Protein AF-A0A1G8VSH2-F1 (afdb_monomer_lite)

pLDDT: mean 84.66, std 17.29, range [39.88, 96.69]

Organism: NCBI:txid407036

Foldseek 3Di:
DDPPPPPPPPDQPDDAQAWWAQQVPRDTFGFHDWDQDVVVRWIWTATPVHNVDIDTSVRIGHD

Structure (mmCIF, N/CA/C/O backbone):
data_AF-A0A1G8VSH2-F1
#
_entry.id   AF-A0A1G8VSH2-F1
#
loop_
_atom_site.group_PDB
_atom_site.id
_atom_site.type_symbol
_atom_site.label_atom_id
_atom_site.label_alt_id
_atom_site.label_comp_id
_atom_site.label_asym_id
_atom_site.label_entity_id
_atom_site.label_seq_id
_atom_site.pdbx_PDB_ins_code
_atom_site.Cartn_x
_atom_site.Cartn_y
_atom_site.Cartn_z
_atom_site.occupancy
_atom_site.B_iso_or_equiv
_atom_site.auth_seq_id
_atom_site.auth_comp_id
_atom_site.auth_asym_id
_atom_site.auth_atom_id
_atom_site.pdbx_PDB_model_num
ATOM 1 N N . MET A 1 1 ? 36.554 -8.261 -9.116 1.00 40.25 1 MET A N 1
ATOM 2 C CA . MET A 1 1 ? 35.675 -7.178 -8.626 1.00 40.25 1 MET A CA 1
ATOM 3 C C . MET A 1 1 ? 34.264 -7.444 -9.134 1.00 40.25 1 MET A C 1
ATOM 5 O O . MET A 1 1 ? 34.017 -7.253 -10.314 1.00 40.25 1 MET A O 1
ATOM 9 N N . LYS A 1 2 ? 33.364 -7.979 -8.303 1.00 40.88 2 LYS A N 1
ATOM 10 C CA . LYS A 1 2 ? 31.938 -8.084 -8.648 1.00 40.88 2 LYS A CA 1
ATOM 11 C C . LYS A 1 2 ? 31.225 -7.021 -7.827 1.00 40.88 2 LYS A C 1
ATOM 13 O O . LYS A 1 2 ? 30.912 -7.253 -6.668 1.00 40.88 2 LYS A O 1
ATOM 18 N N . GLY A 1 3 ? 31.085 -5.827 -8.400 1.00 39.88 3 GLY A N 1
ATOM 19 C CA . GLY A 1 3 ? 30.216 -4.804 -7.837 1.00 39.88 3 GLY A CA 1
ATOM 20 C C . GLY A 1 3 ? 28.796 -5.337 -7.914 1.00 39.88 3 GLY A C 1
ATOM 21 O O . GLY A 1 3 ? 28.205 -5.376 -8.990 1.00 39.88 3 GLY A O 1
ATOM 22 N N . SER A 1 4 ? 28.282 -5.833 -6.796 1.00 49.25 4 SER A N 1
ATOM 23 C CA . SER A 1 4 ? 26.865 -6.102 -6.622 1.00 49.25 4 SER A CA 1
ATOM 24 C C . SER A 1 4 ? 26.144 -4.771 -6.775 1.00 49.25 4 SER A C 1
ATOM 26 O O . SER A 1 4 ? 26.107 -3.963 -5.849 1.00 49.25 4 SER A O 1
ATOM 28 N N . VAL A 1 5 ? 25.630 -4.517 -7.978 1.00 48.56 5 VAL A N 1
ATOM 29 C CA . VAL A 1 5 ? 24.666 -3.451 -8.219 1.00 48.56 5 VAL A CA 1
ATOM 30 C C . VAL A 1 5 ? 23.492 -3.761 -7.299 1.00 48.56 5 VAL A C 1
ATOM 32 O O . VAL A 1 5 ? 22.739 -4.702 -7.545 1.00 48.56 5 VAL A O 1
ATOM 35 N N . GLN A 1 6 ? 23.371 -3.017 -6.199 1.00 49.38 6 GLN A N 1
ATOM 36 C CA . GLN A 1 6 ? 22.138 -2.950 -5.430 1.00 49.38 6 GLN A CA 1
ATOM 37 C C . GLN A 1 6 ? 21.105 -2.332 -6.371 1.00 49.38 6 GLN A C 1
ATOM 39 O O . GLN A 1 6 ? 20.939 -1.115 -6.448 1.00 49.38 6 GLN A O 1
ATOM 44 N N . LEU A 1 7 ? 20.443 -3.189 -7.149 1.00 47.94 7 LEU A N 1
ATOM 45 C CA . LEU A 1 7 ? 19.133 -2.899 -7.692 1.00 47.94 7 LEU A CA 1
ATOM 46 C C . LEU A 1 7 ? 18.307 -2.516 -6.469 1.00 47.94 7 LEU A C 1
ATOM 48 O O . LEU A 1 7 ? 17.922 -3.382 -5.685 1.00 47.94 7 LEU A O 1
ATOM 52 N N . LYS A 1 8 ? 18.091 -1.213 -6.261 1.00 43.12 8 LYS A N 1
ATOM 53 C CA . LYS A 1 8 ? 16.957 -0.728 -5.480 1.00 43.12 8 LYS A CA 1
ATOM 54 C C . LYS A 1 8 ? 15.743 -1.319 -6.183 1.00 43.12 8 LYS A C 1
ATOM 56 O O . LYS A 1 8 ? 15.206 -0.717 -7.109 1.00 43.12 8 LYS A O 1
ATOM 61 N N . HIS A 1 9 ? 15.377 -2.547 -5.820 1.00 49.84 9 HIS A N 1
ATOM 62 C CA . HIS A 1 9 ? 14.060 -3.065 -6.102 1.00 49.84 9 HIS A CA 1
ATOM 63 C C . HIS A 1 9 ? 13.142 -1.995 -5.530 1.00 49.84 9 HIS A C 1
ATOM 65 O O . HIS A 1 9 ? 13.156 -1.752 -4.322 1.00 4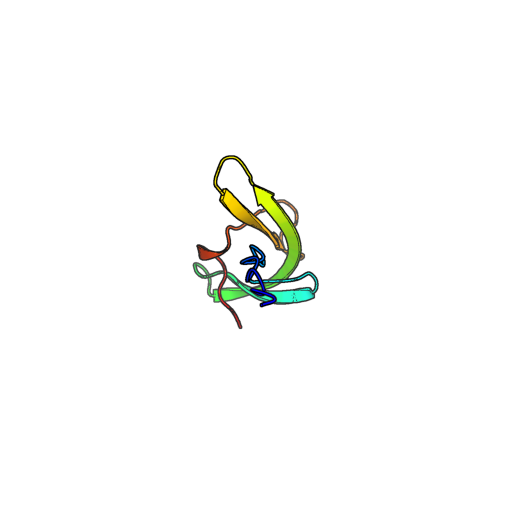9.84 9 HIS A O 1
ATOM 71 N N . LEU A 1 10 ? 12.441 -1.289 -6.414 1.00 54.34 10 LEU A N 1
ATOM 72 C CA . LEU A 1 10 ? 11.258 -0.527 -6.059 1.00 54.34 10 LEU A CA 1
ATOM 73 C C . LEU A 1 10 ? 10.332 -1.568 -5.429 1.00 54.34 10 LEU A C 1
ATOM 75 O O . LEU A 1 10 ? 9.622 -2.273 -6.132 1.00 54.34 10 LEU A O 1
ATOM 79 N N . THR A 1 11 ? 10.475 -1.787 -4.133 1.00 70.81 11 THR A N 1
ATOM 80 C CA . THR A 1 11 ? 9.710 -2.764 -3.379 1.00 70.81 11 THR A CA 1
ATOM 81 C C . THR A 1 11 ? 8.507 -1.990 -2.888 1.00 70.81 11 THR A C 1
ATOM 83 O O . THR A 1 11 ? 8.651 -0.964 -2.231 1.00 70.81 11 THR A O 1
ATOM 86 N N . ASN A 1 12 ? 7.328 -2.422 -3.315 1.00 80.81 12 ASN A N 1
ATOM 87 C CA . ASN A 1 12 ? 6.070 -2.031 -2.697 1.00 80.8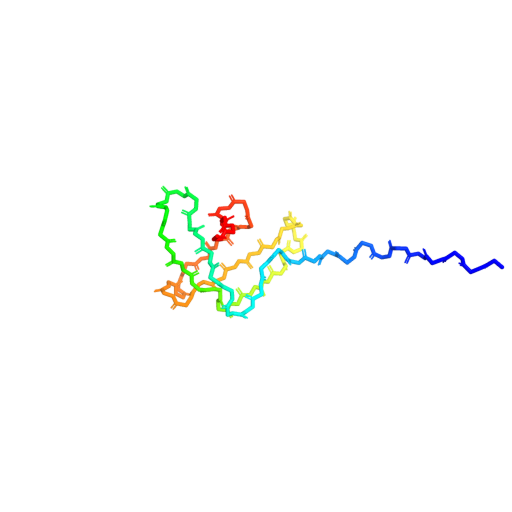1 12 ASN A CA 1
ATOM 88 C C . ASN A 1 12 ? 6.176 -2.274 -1.179 1.00 80.81 12 ASN A C 1
ATOM 90 O O . ASN A 1 12 ? 6.684 -3.319 -0.768 1.00 80.81 12 ASN A O 1
ATOM 94 N N . GLN A 1 13 ? 5.736 -1.322 -0.350 1.00 86.62 13 GLN A N 1
ATOM 95 C CA . GLN A 1 13 ? 5.788 -1.477 1.113 1.00 86.62 13 GLN A CA 1
ATOM 96 C C . GLN A 1 13 ? 4.869 -2.582 1.641 1.00 86.62 13 GLN A C 1
ATOM 98 O O . GLN A 1 13 ? 5.155 -3.144 2.698 1.00 86.62 13 GLN A O 1
ATOM 103 N N . PHE A 1 14 ? 3.796 -2.897 0.912 1.00 90.94 14 PHE A N 1
ATOM 104 C CA . PHE A 1 14 ? 2.775 -3.843 1.354 1.00 90.94 14 PHE A CA 1
ATOM 105 C C . PHE A 1 14 ? 2.491 -4.905 0.295 1.00 90.94 14 PHE A C 1
ATOM 107 O O . PHE A 1 14 ? 2.500 -4.630 -0.904 1.00 90.94 14 PHE A O 1
ATOM 114 N N . SER A 1 15 ? 2.232 -6.130 0.726 1.00 91.50 15 SER A N 1
ATOM 115 C CA . SER A 1 15 ? 1.955 -7.290 -0.120 1.00 91.50 15 SER A CA 1
ATOM 116 C C . SER A 1 15 ? 0.520 -7.779 0.052 1.00 91.50 15 SER A C 1
ATOM 118 O O . SER A 1 15 ? -0.174 -7.399 0.985 1.00 91.50 15 SER A O 1
ATOM 120 N N . HIS A 1 16 ? 0.054 -8.621 -0.873 1.00 93.56 16 HIS A N 1
ATOM 121 C CA . HIS A 1 16 ? -1.260 -9.256 -0.760 1.00 93.56 16 HIS A CA 1
ATOM 122 C C . HIS A 1 16 ? -1.396 -10.007 0.573 1.00 93.56 16 HIS A C 1
ATOM 124 O O . HIS A 1 16 ? -0.535 -10.822 0.900 1.00 93.56 16 HIS A O 1
ATOM 130 N N . GLY A 1 17 ? -2.488 -9.757 1.295 1.00 93.75 17 GLY A N 1
ATOM 131 C CA . GLY A 1 17 ? -2.776 -10.343 2.604 1.00 93.75 17 GLY A CA 1
ATOM 132 C C . GLY A 1 17 ? -2.248 -9.543 3.798 1.00 93.75 17 GLY A C 1
ATOM 133 O O . GLY A 1 17 ? -2.608 -9.873 4.925 1.00 93.75 17 GLY A O 1
ATOM 134 N N . ASP A 1 18 ? -1.446 -8.494 3.584 1.00 94.38 18 ASP A N 1
ATOM 135 C CA . ASP A 1 18 ? -0.987 -7.635 4.680 1.00 94.38 18 ASP A CA 1
ATOM 136 C C . ASP A 1 18 ? -2.152 -6.826 5.261 1.00 94.38 18 ASP A C 1
ATOM 138 O O . ASP A 1 18 ? -2.948 -6.249 4.517 1.00 94.38 18 ASP A O 1
ATOM 142 N N . VAL A 1 19 ? -2.217 -6.741 6.591 1.00 95.38 19 VAL A N 1
ATOM 143 C CA . VAL A 1 19 ? -3.142 -5.850 7.302 1.00 95.38 19 VAL A CA 1
ATOM 144 C C . VAL A 1 19 ? -2.449 -4.511 7.539 1.00 95.38 19 VAL A C 1
ATOM 146 O O . VAL A 1 19 ? -1.356 -4.449 8.105 1.00 95.38 19 VAL A O 1
ATOM 149 N N . VAL A 1 20 ? -3.087 -3.437 7.090 1.00 95.06 20 VAL A N 1
ATOM 150 C CA . VAL A 1 20 ? -2.613 -2.053 7.184 1.00 95.06 20 VAL A CA 1
ATOM 151 C C . VAL A 1 20 ? -3.732 -1.167 7.720 1.00 95.06 20 VAL A C 1
ATOM 153 O O . VAL A 1 20 ? -4.899 -1.533 7.654 1.00 95.06 20 VAL A O 1
ATOM 156 N N . HIS A 1 21 ? -3.404 0.017 8.222 1.00 96.25 21 HIS A N 1
ATOM 157 C CA . HIS A 1 21 ? -4.395 1.014 8.615 1.00 96.25 21 HIS A CA 1
ATOM 158 C C . HIS A 1 21 ? -4.508 2.112 7.562 1.00 96.25 21 HIS A C 1
ATOM 160 O O . HIS A 1 21 ? -3.498 2.621 7.075 1.00 96.25 21 HIS A O 1
ATOM 166 N N . ILE A 1 22 ? -5.728 2.538 7.243 1.00 94.56 22 ILE A N 1
ATOM 167 C CA . ILE A 1 22 ? -5.940 3.756 6.455 1.00 94.56 22 ILE A CA 1
ATOM 168 C C . ILE A 1 22 ? -5.547 4.954 7.326 1.00 94.56 22 ILE A C 1
ATOM 170 O O . ILE A 1 22 ? -6.193 5.221 8.336 1.00 94.56 22 ILE A O 1
ATOM 174 N N . ALA A 1 23 ? -4.539 5.728 6.922 1.00 93.31 23 ALA A N 1
ATOM 175 C CA . ALA A 1 23 ? -3.975 6.822 7.723 1.00 93.31 23 ALA A CA 1
ATOM 176 C C . ALA A 1 23 ? -5.014 7.883 8.137 1.00 93.31 23 ALA A C 1
ATOM 178 O O . ALA A 1 23 ? -4.893 8.513 9.185 1.00 93.31 23 ALA A O 1
ATOM 179 N N . LYS A 1 24 ? -6.043 8.091 7.305 1.00 92.06 24 LYS A N 1
ATOM 180 C CA . LYS A 1 24 ? -7.100 9.083 7.539 1.00 92.06 24 LYS A CA 1
ATOM 181 C C . LYS A 1 24 ? -8.138 8.639 8.573 1.00 92.06 24 LYS A C 1
ATOM 183 O O . LYS A 1 24 ? -8.658 9.486 9.293 1.00 92.06 24 LYS A O 1
ATOM 188 N N . THR A 1 25 ? -8.490 7.355 8.599 1.00 92.44 25 THR A N 1
ATOM 189 C CA . THR A 1 25 ? -9.588 6.829 9.432 1.00 92.44 25 THR A CA 1
ATOM 190 C C . THR A 1 25 ? -9.097 5.957 10.585 1.00 92.44 25 THR A C 1
ATOM 192 O O . THR A 1 25 ? -9.847 5.738 11.530 1.00 92.44 25 THR A O 1
ATOM 195 N N . GLY A 1 26 ? -7.854 5.472 10.530 1.00 92.81 26 GLY A N 1
ATOM 196 C CA . GLY A 1 26 ? -7.316 4.468 11.449 1.00 92.81 26 GLY A CA 1
ATOM 197 C C . GLY A 1 26 ? -7.914 3.073 11.241 1.00 92.81 26 GLY A C 1
ATOM 198 O O . GLY A 1 26 ? -7.691 2.184 12.055 1.00 92.81 26 GLY A O 1
ATOM 199 N N . GLU A 1 27 ? -8.696 2.879 10.179 1.00 93.62 27 GLU A N 1
ATOM 200 C CA . GLU A 1 27 ? -9.415 1.633 9.932 1.00 93.62 27 GLU A CA 1
ATOM 201 C C . GLU A 1 27 ? -8.457 0.535 9.448 1.00 93.62 27 GLU A C 1
ATOM 203 O O . GLU A 1 27 ? -7.700 0.786 8.503 1.00 93.62 27 GLU A O 1
ATOM 208 N N . PRO A 1 28 ? -8.474 -0.662 10.066 1.00 95.12 28 PRO A N 1
ATOM 209 C CA . PRO A 1 28 ? -7.681 -1.794 9.611 1.00 95.12 28 PRO A CA 1
ATOM 210 C C . PRO A 1 28 ? -8.295 -2.389 8.346 1.00 95.12 28 PRO A C 1
ATOM 212 O O . PRO A 1 28 ? -9.475 -2.733 8.313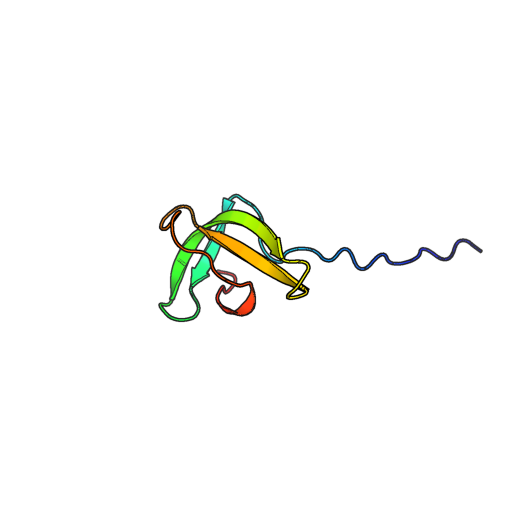 1.00 95.12 28 PRO A O 1
ATOM 215 N N . VAL A 1 29 ? -7.475 -2.530 7.314 1.00 95.06 29 VAL A N 1
ATOM 216 C CA . VAL A 1 29 ? -7.850 -3.056 6.005 1.00 95.06 29 VAL A CA 1
ATOM 217 C C . VAL A 1 29 ? -6.778 -4.001 5.485 1.00 95.06 29 VAL A C 1
ATOM 219 O O . VAL A 1 29 ? -5.601 -3.903 5.835 1.00 95.06 29 VAL A O 1
ATOM 222 N N . THR A 1 30 ? -7.180 -4.921 4.622 1.00 96.69 30 THR A N 1
ATOM 223 C CA . THR A 1 30 ? -6.319 -5.977 4.101 1.00 96.69 30 THR A CA 1
ATOM 224 C C . THR A 1 30 ? -5.939 -5.670 2.664 1.00 96.69 30 THR A C 1
ATOM 226 O O . THR A 1 30 ? -6.801 -5.463 1.811 1.00 96.69 30 THR A O 1
ATOM 229 N N . ILE A 1 31 ? -4.650 -5.695 2.335 1.00 96.00 31 ILE A N 1
ATOM 230 C CA . ILE A 1 31 ? -4.195 -5.500 0.959 1.00 96.00 31 ILE A CA 1
ATOM 231 C C . ILE A 1 31 ? -4.660 -6.665 0.083 1.00 96.00 31 ILE A C 1
ATOM 233 O O . ILE A 1 31 ? -4.280 -7.819 0.275 1.00 96.00 31 ILE A O 1
ATOM 237 N N . SER A 1 32 ? -5.434 -6.354 -0.951 1.00 95.44 32 SER A N 1
ATOM 238 C CA . SER A 1 32 ? -5.879 -7.313 -1.960 1.00 95.44 32 SER A CA 1
ATOM 239 C C . SER A 1 32 ? -4.960 -7.313 -3.178 1.00 95.44 32 SER A C 1
ATOM 241 O O . SER A 1 32 ? -4.524 -8.366 -3.636 1.00 95.44 32 SER A O 1
ATOM 243 N N . LYS A 1 33 ? -4.626 -6.148 -3.730 1.00 93.88 33 LYS A N 1
ATOM 244 C CA . LYS A 1 33 ? -3.750 -6.045 -4.907 1.00 93.88 33 LYS A CA 1
ATOM 245 C C . LYS A 1 33 ? -2.904 -4.791 -4.819 1.00 93.88 33 LYS A C 1
ATOM 247 O O . LYS A 1 33 ? -3.296 -3.824 -4.178 1.00 93.88 33 LYS A O 1
ATOM 252 N N . TRP A 1 34 ? -1.774 -4.790 -5.511 1.00 93.50 34 TRP A N 1
ATOM 253 C CA . TRP A 1 34 ? -0.944 -3.605 -5.669 1.00 93.50 34 TRP A CA 1
ATOM 254 C C . TRP A 1 34 ? -0.470 -3.477 -7.113 1.00 93.50 34 TRP A C 1
ATOM 256 O O . TRP A 1 34 ? -0.326 -4.469 -7.831 1.00 93.50 34 TRP A O 1
ATOM 266 N N . GLN A 1 35 ? -0.249 -2.244 -7.553 1.00 91.94 35 GLN A N 1
ATOM 267 C CA . GLN A 1 35 ? 0.211 -1.943 -8.902 1.00 91.94 35 GLN A CA 1
ATOM 268 C C . GLN A 1 35 ? 1.119 -0.715 -8.904 1.00 91.94 35 GLN A C 1
ATOM 270 O O . GLN A 1 35 ? 0.836 0.292 -8.253 1.00 91.94 35 GLN A O 1
ATOM 275 N N . TYR A 1 36 ? 2.197 -0.783 -9.687 1.00 91.94 36 TYR A N 1
ATOM 276 C CA . TYR A 1 36 ? 3.073 0.357 -9.934 1.00 91.94 36 TYR A CA 1
ATOM 277 C C . TYR A 1 36 ? 2.524 1.254 -11.047 1.00 91.94 36 TYR A C 1
ATOM 279 O O . TYR A 1 36 ? 2.394 0.833 -12.202 1.00 91.94 36 TYR A O 1
ATOM 287 N N . ILE A 1 37 ? 2.266 2.517 -10.722 1.00 89.88 37 ILE A N 1
ATOM 288 C CA . ILE A 1 37 ? 1.816 3.531 -11.674 1.00 89.88 37 ILE A CA 1
ATOM 289 C C . ILE A 1 37 ? 3.045 4.271 -12.209 1.00 89.88 37 ILE A C 1
ATOM 291 O O . ILE A 1 37 ? 3.549 5.214 -11.598 1.00 89.88 37 ILE A O 1
ATOM 295 N N . LYS A 1 38 ? 3.528 3.854 -13.389 1.00 88.38 38 LYS A N 1
ATOM 296 C CA . LYS A 1 38 ? 4.774 4.359 -14.004 1.00 88.38 38 LYS A CA 1
ATOM 297 C C . LYS A 1 38 ? 4.805 5.877 -14.191 1.00 88.38 38 LYS A C 1
ATOM 299 O O . LYS A 1 38 ? 5.841 6.489 -13.960 1.00 88.38 38 LYS A O 1
ATOM 304 N N . HIS A 1 39 ? 3.683 6.478 -14.590 1.00 90.00 39 HIS A N 1
ATOM 305 C CA . HIS A 1 39 ? 3.582 7.926 -14.811 1.00 90.00 39 HIS A CA 1
ATOM 306 C C . HIS A 1 39 ? 3.822 8.722 -13.515 1.00 90.00 39 HIS A C 1
ATOM 308 O O . HIS A 1 39 ? 4.499 9.747 -13.549 1.00 90.00 39 HIS A O 1
ATOM 314 N N . MET A 1 40 ? 3.304 8.234 -12.383 1.00 87.88 40 MET A N 1
ATOM 315 C CA . MET A 1 40 ? 3.433 8.890 -11.076 1.00 87.88 40 MET A CA 1
ATOM 316 C C . MET A 1 40 ? 4.660 8.414 -10.296 1.00 87.88 40 MET A C 1
ATOM 318 O O . MET A 1 40 ? 5.023 9.018 -9.292 1.00 87.88 40 MET A O 1
ATOM 322 N N . LYS A 1 41 ? 5.285 7.319 -10.743 1.00 88.69 41 LYS A N 1
ATOM 323 C CA . LYS A 1 41 ? 6.338 6.589 -10.029 1.00 88.69 41 LYS A CA 1
ATOM 324 C C . LYS A 1 41 ? 5.924 6.163 -8.611 1.00 88.69 41 LYS A C 1
ATOM 326 O O . LYS A 1 41 ? 6.779 6.061 -7.737 1.00 88.69 41 LYS A O 1
ATOM 331 N N . LYS A 1 42 ? 4.630 5.898 -8.397 1.00 90.69 42 LYS A N 1
ATOM 332 C CA . LYS A 1 42 ? 4.048 5.507 -7.103 1.00 90.69 42 LYS A CA 1
ATOM 333 C C . LYS A 1 42 ? 3.417 4.118 -7.164 1.00 90.69 42 LYS A C 1
ATOM 335 O O . LYS A 1 42 ? 2.969 3.679 -8.226 1.00 90.69 42 LYS A O 1
ATOM 340 N N . TYR A 1 43 ? 3.358 3.460 -6.012 1.00 92.00 43 TYR A N 1
ATOM 341 C CA . TYR A 1 43 ? 2.567 2.252 -5.810 1.00 92.00 43 TYR A CA 1
ATOM 342 C C . TYR A 1 43 ? 1.144 2.612 -5.389 1.00 92.00 43 TYR A C 1
ATOM 344 O O . TYR A 1 43 ? 0.933 3.481 -4.543 1.00 92.00 43 TYR A O 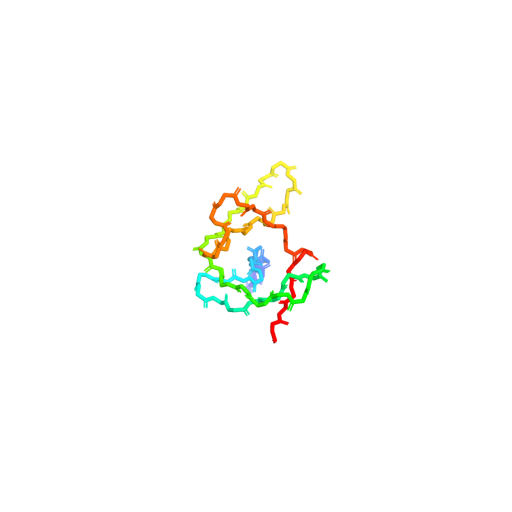1
ATOM 352 N N . SER A 1 44 ? 0.187 1.940 -6.020 1.00 93.31 44 SER A N 1
ATOM 353 C CA . SER A 1 44 ? -1.229 1.958 -5.663 1.00 93.31 44 SER A CA 1
ATOM 354 C C . SER A 1 44 ? -1.626 0.600 -5.104 1.00 93.31 44 SER A C 1
ATOM 356 O O . SER A 1 44 ? -1.086 -0.425 -5.527 1.00 93.31 44 SER A O 1
ATOM 358 N N . TYR A 1 45 ? -2.572 0.611 -4.178 1.00 95.31 45 TYR A N 1
ATOM 359 C CA . TYR A 1 45 ? -3.031 -0.540 -3.422 1.00 95.31 45 TYR A CA 1
ATOM 360 C C . TYR A 1 45 ? -4.555 -0.586 -3.444 1.00 95.31 45 TYR A C 1
ATOM 362 O O . TYR A 1 45 ? -5.213 0.435 -3.276 1.00 95.31 45 TYR A O 1
ATOM 370 N N . ILE A 1 46 ? -5.115 -1.770 -3.648 1.00 95.38 46 ILE A N 1
ATOM 371 C CA . ILE A 1 46 ? -6.543 -2.054 -3.516 1.00 95.38 46 ILE A CA 1
ATOM 372 C C . ILE A 1 46 ? -6.698 -2.922 -2.280 1.00 95.38 46 ILE A C 1
ATOM 374 O O . ILE A 1 46 ? -5.973 -3.911 -2.132 1.00 95.38 46 ILE A O 1
ATOM 378 N N . VAL A 1 47 ? -7.647 -2.570 -1.423 1.00 95.31 47 VAL A N 1
ATOM 379 C CA . VAL A 1 47 ? -7.938 -3.302 -0.188 1.00 95.31 47 VAL A CA 1
ATOM 380 C C . VAL A 1 47 ? -9.135 -4.231 -0.379 1.00 95.31 47 VAL A C 1
ATOM 382 O O . VAL A 1 47 ? -9.972 -4.005 -1.255 1.00 95.31 47 VAL A O 1
ATOM 385 N N . ALA A 1 48 ? -9.194 -5.317 0.386 1.00 95.06 48 ALA A N 1
ATOM 386 C CA . ALA A 1 48 ? -10.215 -6.353 0.243 1.00 95.06 48 ALA A CA 1
ATOM 387 C C . ALA A 1 48 ? -11.608 -5.858 0.663 1.00 95.06 48 ALA A C 1
ATOM 389 O O . ALA A 1 48 ? -12.609 -6.253 0.071 1.00 95.06 48 ALA A O 1
ATOM 390 N N . GLU A 1 49 ? -11.653 -4.965 1.646 1.00 94.69 49 GLU A N 1
ATOM 391 C CA . GLU A 1 49 ? -12.854 -4.374 2.230 1.00 94.69 49 GLU A CA 1
ATOM 392 C C . GLU A 1 49 ? -13.504 -3.361 1.272 1.00 94.69 49 GLU A C 1
ATOM 394 O O . GLU A 1 49 ? -14.727 -3.247 1.210 1.00 94.69 49 GLU A O 1
ATOM 399 N N . TYR A 1 50 ? -12.687 -2.683 0.457 1.00 93.50 50 TYR A N 1
ATOM 400 C CA . TYR A 1 50 ? -13.104 -1.639 -0.482 1.00 93.50 50 TYR A CA 1
ATOM 401 C C . TYR A 1 50 ? -12.486 -1.862 -1.874 1.00 93.50 50 TYR A C 1
ATOM 403 O O . TYR A 1 50 ? -11.637 -1.085 -2.310 1.00 93.50 50 TYR A O 1
ATOM 411 N N . PRO A 1 51 ? -12.920 -2.889 -2.630 1.00 91.62 51 PRO A N 1
ATOM 412 C CA . PRO A 1 51 ? -12.298 -3.254 -3.907 1.00 91.62 51 PRO A CA 1
ATOM 413 C C . PRO A 1 51 ? -12.485 -2.206 -5.020 1.00 91.62 51 PRO A C 1
ATOM 415 O O . PRO A 1 51 ? -11.790 -2.256 -6.033 1.00 91.62 51 PRO A O 1
ATOM 418 N N . GLY A 1 52 ? -13.427 -1.272 -4.849 1.00 92.62 52 GLY A N 1
ATOM 419 C CA . GLY A 1 52 ? -13.640 -0.129 -5.746 1.00 92.62 52 GLY A CA 1
ATOM 420 C C . GLY A 1 52 ? -12.785 1.098 -5.416 1.00 92.62 52 GLY A C 1
ATOM 421 O O . GLY A 1 52 ? -12.799 2.062 -6.179 1.00 92.62 52 GLY A O 1
ATOM 422 N N . THR A 1 53 ? -12.046 1.066 -4.305 1.00 92.12 53 THR A N 1
ATOM 423 C CA . THR A 1 53 ? -11.200 2.168 -3.847 1.00 92.12 53 THR A CA 1
ATOM 424 C C . THR A 1 53 ? -9.738 1.761 -3.957 1.00 92.12 53 THR A C 1
ATOM 426 O O . THR A 1 53 ? -9.350 0.654 -3.583 1.00 92.12 53 THR A O 1
ATOM 429 N N . PHE A 1 54 ? -8.915 2.670 -4.469 1.00 91.94 54 PHE A N 1
ATOM 430 C CA . PHE A 1 54 ? -7.469 2.520 -4.440 1.00 91.94 54 PHE A CA 1
ATOM 431 C C . PHE A 1 54 ? -6.866 3.545 -3.485 1.00 91.94 54 PHE A C 1
ATOM 433 O O . PHE A 1 54 ? -7.401 4.638 -3.311 1.00 91.94 54 PHE A O 1
ATOM 440 N N . TYR A 1 55 ? -5.731 3.178 -2.912 1.00 94.12 55 TYR A N 1
ATOM 441 C CA . TYR A 1 55 ? -4.963 3.985 -1.978 1.00 94.12 55 TYR A CA 1
ATOM 442 C C . TYR A 1 55 ? -3.520 4.065 -2.454 1.00 94.12 55 TYR A C 1
ATOM 444 O O . TYR A 1 55 ? -2.994 3.122 -3.058 1.00 94.12 55 TYR A O 1
ATOM 452 N N . PHE A 1 56 ? -2.857 5.178 -2.180 1.00 93.56 56 PHE A N 1
ATOM 453 C CA . PHE A 1 56 ? -1.41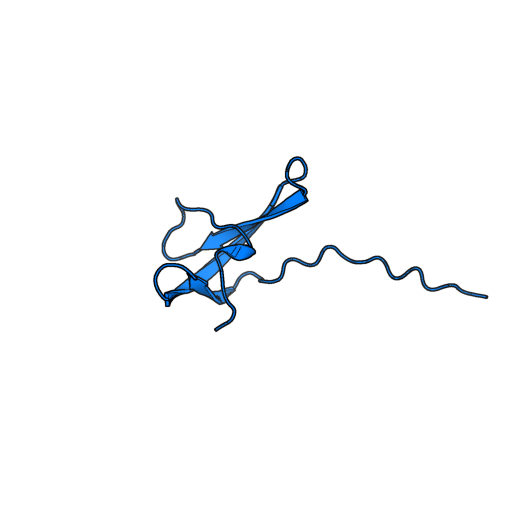3 5.279 -2.336 1.00 93.56 56 PHE A CA 1
ATOM 454 C C . PHE A 1 56 ? -0.680 4.798 -1.087 1.00 93.56 56 PHE A C 1
ATOM 456 O O . PHE A 1 56 ? 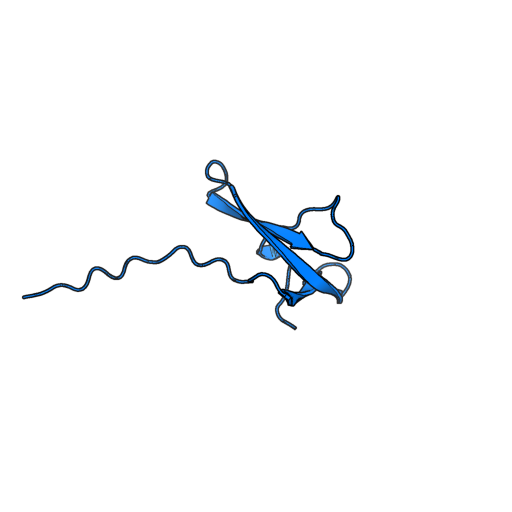-1.232 4.747 0.007 1.00 93.56 56 PHE A O 1
ATOM 463 N N . GLU A 1 57 ? 0.604 4.486 -1.254 1.00 90.62 57 GLU A N 1
ATOM 464 C CA . GLU A 1 57 ? 1.466 4.034 -0.156 1.00 90.62 57 GLU A CA 1
ATOM 465 C C . GLU A 1 57 ? 1.491 4.998 1.043 1.00 90.62 57 GLU A C 1
ATOM 467 O O . GLU A 1 57 ? 1.547 4.556 2.179 1.00 90.62 57 GLU A O 1
ATOM 472 N N . GLU A 1 58 ? 1.405 6.307 0.792 1.00 91.50 58 GLU A N 1
ATOM 473 C CA . GLU A 1 58 ? 1.398 7.366 1.816 1.00 91.50 58 GLU A CA 1
ATOM 474 C C . GLU A 1 58 ? 0.076 7.436 2.607 1.00 91.50 58 GLU A C 1
ATOM 476 O O . GLU A 1 58 ? 0.031 8.015 3.690 1.00 91.50 58 GLU A O 1
ATOM 481 N N . GLU A 1 59 ? -1.006 6.865 2.070 1.00 93.75 59 GLU A N 1
ATOM 482 C CA . GLU A 1 59 ? -2.335 6.844 2.697 1.00 93.75 59 GLU A CA 1
ATOM 483 C C . GLU A 1 59 ? -2.545 5.612 3.582 1.00 93.75 59 GLU A C 1
ATOM 485 O O . GLU A 1 59 ? -3.560 5.507 4.272 1.00 93.75 59 GLU A O 1
ATOM 490 N N . LEU A 1 60 ? -1.587 4.686 3.564 1.00 94.38 60 LEU A N 1
ATOM 491 C CA . LEU A 1 60 ? -1.609 3.446 4.316 1.00 94.38 60 LEU A CA 1
ATOM 492 C C . LEU A 1 60 ? -0.478 3.450 5.339 1.00 94.38 60 LEU A C 1
ATOM 494 O O . LEU A 1 60 ? 0.641 3.886 5.077 1.00 94.38 60 LEU A O 1
ATOM 498 N N . GLN A 1 61 ? -0.776 2.946 6.524 1.00 93.88 61 GLN A N 1
ATOM 499 C CA . GLN A 1 61 ? 0.176 2.803 7.610 1.00 93.88 61 GLN A CA 1
ATOM 500 C C . GLN A 1 61 ? 0.297 1.337 7.975 1.00 93.88 61 GLN A C 1
ATOM 502 O O . GLN A 1 61 ? -0.675 0.585 7.946 1.00 93.88 61 GLN A O 1
ATOM 507 N N . LYS A 1 62 ? 1.508 0.926 8.334 1.00 87.44 62 LYS A N 1
ATOM 508 C CA . LYS A 1 62 ? 1.719 -0.414 8.863 1.00 87.44 62 LYS A CA 1
ATOM 509 C C . LYS A 1 62 ? 0.957 -0.550 10.184 1.00 87.44 62 LYS A C 1
ATOM 511 O O . LYS A 1 62 ? 0.964 0.393 10.978 1.00 87.44 62 LYS A O 1
ATOM 516 N N . ALA A 1 63 ? 0.270 -1.677 10.361 1.00 75.19 63 ALA A N 1
ATOM 517 C CA . ALA A 1 63 ? -0.376 -2.009 11.625 1.00 75.19 63 ALA A CA 1
ATOM 518 C C . ALA A 1 63 ? 0.632 -2.203 12.761 1.00 75.19 63 ALA A C 1
ATOM 520 O O . ALA A 1 63 ? 1.786 -2.604 12.469 1.00 75.19 63 ALA A O 1
#

Secondary structure (DSSP, 8-state):
------------S--TT-EEEETTT--EEEEEEEEEETTTTEEEEEESS-TT-EEEGGGEEE-

Sequence (63 aa):
MKGSVQLKHLTNQFSHGDVVHIAKTGEPVTISKWQYIKHMKKYSYIVAEYPGTFYFEEELQKA

Radius of gyration: 13.94 Å; chains: 1; bounding box: 49×19×26 Å